Protein AF-A0A0L8VW21-F1 (afdb_monomer)

Radius of gyration: 14.68 Å; Cα contacts (8 Å, |Δi|>4): 205; chains: 1; bounding box: 31×37×37 Å

Secondary structure (DSSP, 8-state):
----EEEE--STT-HHHHHHHHHHSTTTEEEEEEE-TTTHHHHHTT-SS-EEE-SS--HHHHHHHHHHHTT-TT--EEE-S---STHHHHHHHHHHTT-EEE---TTBGGGT-SSB-HHHHHHHHHH--

Foldseek 3Di:
DQQADEDEDDDPPCPVVLQVVLVVPVAHYDYEDCDDPVCPVVVVVRHVEEYEAAAEDPLVVLLVVLVVCVPPPPHAYEYEHAYQALCVQVSSCVSNVNRYHYDHDCNEVVNVHDRYHPVSVVVVVVVVD

Mean predicted aligned error: 8.07 Å

pLDDT: mean 78.51, std 12.98, range [32.31, 94.31]

Structure (mmCIF, N/CA/C/O backbone):
data_AF-A0A0L8VW21-F1
#
_entry.id   AF-A0A0L8VW21-F1
#
loop_
_atom_site.group_PDB
_atom_site.id
_atom_site.type_symbol
_atom_site.label_atom_id
_atom_site.label_alt_id
_atom_site.label_comp_id
_atom_site.label_asym_id
_atom_site.label_entity_id
_atom_site.label_seq_id
_atom_site.pdbx_PDB_ins_code
_atom_site.Cartn_x
_atom_site.Cartn_y
_atom_site.Cartn_z
_atom_site.occupancy
_atom_site.B_iso_or_equiv
_atom_site.auth_seq_id
_atom_site.auth_comp_id
_atom_site.auth_asym_id
_atom_site.auth_atom_id
_atom_site.pdbx_PDB_model_num
ATOM 1 N N . MET A 1 1 ? -19.179 4.418 0.160 1.00 32.31 1 MET A N 1
ATOM 2 C CA . MET A 1 1 ? -18.421 5.392 -0.663 1.00 32.31 1 MET A CA 1
ATOM 3 C C . MET A 1 1 ? -17.367 6.052 0.216 1.00 32.31 1 MET A C 1
ATOM 5 O O . MET A 1 1 ? -17.716 6.926 1.001 1.00 32.31 1 MET A O 1
ATOM 9 N N . SER A 1 2 ? -16.103 5.631 0.149 1.00 41.41 2 SER A N 1
ATOM 10 C CA . SER A 1 2 ? -15.017 6.305 0.870 1.00 41.41 2 SER A CA 1
ATOM 11 C C . SER A 1 2 ? -14.619 7.575 0.111 1.00 41.41 2 SER A C 1
ATOM 13 O O . SER A 1 2 ? -13.866 7.519 -0.857 1.00 41.41 2 SER A O 1
ATOM 15 N N . LYS A 1 3 ? -15.164 8.728 0.508 1.00 47.28 3 LYS A N 1
ATOM 16 C CA . LYS A 1 3 ? -14.695 10.026 0.007 1.00 47.28 3 LYS A CA 1
ATOM 17 C C . LYS A 1 3 ? -13.340 10.321 0.663 1.00 47.28 3 LYS A C 1
ATO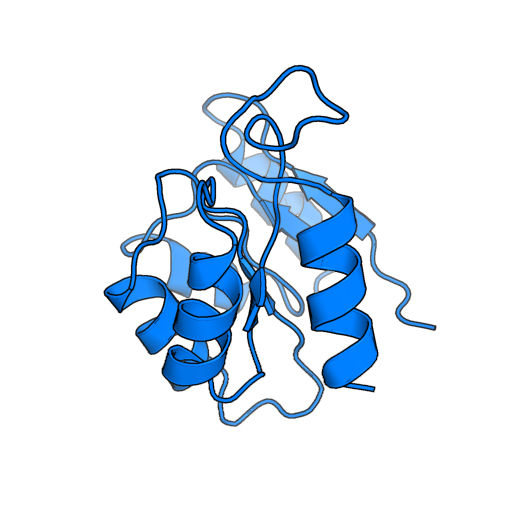M 19 O O . LYS A 1 3 ? -13.286 10.480 1.878 1.00 47.28 3 LYS A O 1
ATOM 24 N N . GLY A 1 4 ? -12.268 10.349 -0.123 1.00 59.53 4 GLY A N 1
ATOM 25 C CA . GLY A 1 4 ? -10.920 10.723 0.310 1.00 59.53 4 GLY A CA 1
ATOM 26 C C . GLY A 1 4 ? -10.118 11.259 -0.877 1.00 59.53 4 GLY A C 1
ATOM 27 O O . GLY A 1 4 ? -10.287 10.778 -1.995 1.00 59.53 4 GLY A O 1
ATOM 28 N N . CYS A 1 5 ? -9.301 12.284 -0.651 1.00 58.44 5 CYS A N 1
ATOM 29 C CA . CYS A 1 5 ? -8.399 12.872 -1.641 1.00 58.44 5 CYS A CA 1
ATOM 30 C C . CYS A 1 5 ? -6.962 12.416 -1.338 1.00 58.44 5 CYS A C 1
ATOM 32 O O . CYS A 1 5 ? -6.600 12.209 -0.181 1.00 58.44 5 CYS A O 1
ATOM 34 N N . HIS A 1 6 ? -6.140 12.208 -2.367 1.00 64.44 6 HIS A N 1
ATOM 35 C CA . HIS A 1 6 ? -4.784 11.677 -2.213 1.00 64.44 6 HIS A CA 1
ATOM 36 C C . HIS A 1 6 ? -3.762 12.770 -2.533 1.00 64.44 6 HIS A C 1
ATOM 38 O O . HIS A 1 6 ? -3.747 13.292 -3.645 1.00 64.44 6 HIS A O 1
ATOM 44 N N . VAL A 1 7 ? -2.872 13.063 -1.587 1.00 68.50 7 VAL A N 1
ATOM 45 C CA . VAL A 1 7 ? -1.725 13.960 -1.760 1.00 68.50 7 VAL A CA 1
ATOM 46 C C . VAL A 1 7 ? -0.469 13.107 -1.871 1.00 68.50 7 VAL A C 1
ATOM 48 O O . VAL A 1 7 ? -0.122 12.346 -0.968 1.00 68.50 7 VAL A O 1
ATOM 51 N N . ILE A 1 8 ? 0.218 13.194 -3.006 1.00 69.31 8 ILE A N 1
ATOM 52 C CA . ILE A 1 8 ? 1.456 12.449 -3.247 1.00 69.31 8 ILE A CA 1
ATOM 53 C C . ILE A 1 8 ? 2.602 13.449 -3.349 1.00 69.31 8 ILE A C 1
ATOM 55 O O . ILE A 1 8 ? 2.613 14.300 -4.234 1.00 69.31 8 ILE A O 1
ATOM 59 N N . LYS A 1 9 ? 3.584 13.313 -2.457 1.00 74.88 9 LYS A N 1
ATOM 60 C CA . LYS A 1 9 ? 4.855 14.030 -2.504 1.00 74.88 9 LYS A CA 1
ATOM 61 C C . LYS A 1 9 ? 5.675 13.514 -3.686 1.00 74.88 9 LYS A C 1
ATOM 63 O O . LYS A 1 9 ? 6.193 12.397 -3.648 1.00 74.88 9 LYS A O 1
ATOM 68 N N . LEU A 1 10 ? 5.782 14.323 -4.737 1.00 70.94 10 LEU A N 1
ATOM 69 C CA . LEU A 1 10 ? 6.606 14.033 -5.911 1.00 70.94 10 LEU A CA 1
ATOM 70 C C . LEU A 1 10 ? 7.906 14.843 -5.830 1.00 70.94 10 LEU A C 1
ATOM 72 O O . LEU A 1 10 ? 7.912 16.047 -6.067 1.00 70.94 10 LEU A O 1
ATOM 76 N N . GLY A 1 11 ? 9.009 14.176 -5.482 1.00 67.88 11 GLY A N 1
ATOM 77 C CA . GLY A 1 11 ? 10.331 14.800 -5.330 1.00 67.88 11 GLY A CA 1
ATOM 78 C C . GLY A 1 11 ? 10.674 15.230 -3.891 1.00 67.88 11 GLY A C 1
ATOM 79 O O . GLY A 1 11 ? 9.846 15.082 -2.985 1.00 67.88 11 GLY A O 1
ATOM 80 N N . PRO A 1 12 ? 11.912 15.709 -3.658 1.00 73.12 12 PRO A N 1
ATOM 81 C CA . PRO A 1 12 ? 12.377 16.141 -2.338 1.00 73.12 12 PRO A CA 1
ATOM 82 C C . PRO A 1 12 ? 11.689 17.437 -1.870 1.00 73.12 12 PRO A C 1
ATOM 84 O O . PRO A 1 12 ? 11.161 18.189 -2.683 1.00 73.12 12 PRO A O 1
ATOM 87 N N . ASN A 1 13 ? 11.750 17.716 -0.562 1.00 77.88 13 ASN A N 1
ATOM 88 C CA . ASN A 1 13 ? 11.280 18.957 0.088 1.00 77.88 13 ASN A CA 1
ATOM 89 C C . ASN A 1 13 ? 9.760 19.211 0.080 1.00 77.88 13 ASN A C 1
ATOM 91 O O . ASN A 1 13 ? 9.323 20.347 0.225 1.00 77.88 13 ASN A O 1
ATOM 95 N N . ASN A 1 14 ? 8.942 18.164 -0.038 1.00 82.31 14 ASN A N 1
ATOM 96 C CA . ASN A 1 14 ? 7.478 18.289 -0.021 1.00 82.31 14 ASN A CA 1
ATOM 97 C C . ASN A 1 14 ? 6.841 18.024 1.358 1.00 82.31 14 ASN A C 1
ATOM 99 O O . ASN A 1 14 ? 5.617 17.984 1.465 1.00 82.31 14 ASN A O 1
ATOM 103 N N . ASP A 1 15 ? 7.637 17.795 2.406 1.00 81.56 15 ASP A N 1
ATOM 104 C CA . ASP A 1 15 ? 7.126 17.408 3.728 1.00 81.56 15 ASP A CA 1
ATOM 105 C C . ASP A 1 15 ? 6.322 18.531 4.394 1.00 81.56 15 ASP A C 1
ATOM 107 O O . ASP A 1 15 ? 5.282 18.264 4.990 1.00 81.56 15 ASP A O 1
ATOM 111 N N . ASP A 1 16 ? 6.749 19.785 4.256 1.00 83.50 16 ASP A N 1
ATOM 112 C CA . ASP A 1 16 ? 6.031 20.939 4.815 1.00 83.50 16 ASP A CA 1
ATOM 113 C C . ASP A 1 16 ? 4.692 21.143 4.103 1.00 83.50 16 ASP A C 1
ATOM 115 O O . ASP A 1 16 ? 3.647 21.152 4.748 1.00 83.50 16 ASP A O 1
ATOM 119 N N . ALA A 1 17 ? 4.710 21.158 2.767 1.00 83.25 17 ALA A N 1
ATOM 120 C CA . ALA A 1 17 ? 3.507 21.280 1.946 1.00 83.25 17 ALA A CA 1
ATOM 121 C C . ALA A 1 17 ? 2.506 20.138 2.196 1.00 83.25 17 ALA A C 1
ATOM 123 O O . ALA A 1 17 ? 1.297 20.355 2.254 1.00 83.25 17 ALA A O 1
ATOM 124 N N . ALA A 1 18 ? 2.995 18.907 2.376 1.00 78.69 18 ALA A N 1
ATOM 125 C CA . ALA A 1 18 ? 2.133 17.780 2.709 1.00 78.69 18 ALA A CA 1
ATOM 126 C C . ALA A 1 18 ? 1.542 17.903 4.120 1.00 78.69 18 ALA A C 1
ATOM 128 O O . ALA A 1 18 ? 0.380 17.556 4.311 1.00 78.69 18 ALA A O 1
ATOM 129 N N . ARG A 1 19 ? 2.297 18.414 5.103 1.00 79.31 1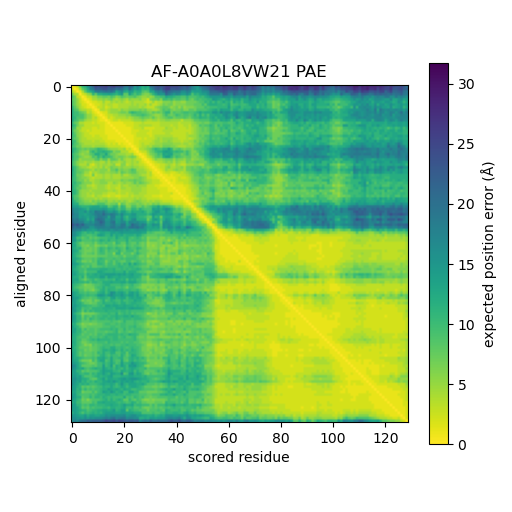9 ARG A N 1
ATOM 130 C CA . ARG A 1 19 ? 1.769 18.677 6.450 1.00 79.31 19 ARG A CA 1
ATOM 131 C C . ARG A 1 19 ? 0.705 19.769 6.441 1.00 79.31 19 ARG A C 1
ATOM 133 O O . ARG A 1 19 ? -0.341 19.565 7.046 1.00 79.31 19 ARG A O 1
ATOM 140 N N . GLU A 1 20 ? 0.940 20.873 5.738 1.00 81.69 20 GLU A N 1
ATOM 141 C CA . GLU A 1 20 ? -0.039 21.957 5.583 1.00 81.69 20 GLU A CA 1
ATOM 142 C C . GLU A 1 20 ? -1.333 21.446 4.940 1.00 81.69 20 GLU A C 1
ATOM 144 O O . GLU A 1 20 ? -2.415 21.644 5.489 1.00 81.69 20 GLU A O 1
ATOM 149 N N . ALA A 1 21 ? -1.226 20.676 3.851 1.00 76.69 21 ALA A N 1
ATOM 150 C CA . ALA A 1 21 ? -2.388 20.066 3.214 1.00 76.69 21 ALA A CA 1
ATOM 151 C C . ALA A 1 21 ? -3.163 19.162 4.191 1.00 76.69 21 ALA A C 1
ATOM 153 O O . ALA A 1 21 ? -4.381 19.279 4.313 1.00 76.69 21 ALA A O 1
ATOM 154 N N . LEU A 1 22 ? -2.471 18.286 4.932 1.00 73.81 22 LEU A N 1
ATOM 155 C CA . LEU A 1 22 ? -3.106 17.420 5.933 1.00 73.81 22 LEU A CA 1
ATOM 156 C C . LEU A 1 22 ? -3.770 18.219 7.066 1.00 73.81 22 LEU A C 1
ATOM 158 O O . LEU A 1 22 ? -4.800 17.786 7.570 1.00 73.81 22 LEU A O 1
ATOM 162 N N . GLN A 1 23 ? -3.235 19.378 7.457 1.00 73.88 23 GLN A N 1
ATOM 163 C CA . GLN A 1 23 ? -3.860 20.244 8.464 1.00 73.88 23 GLN A CA 1
ATOM 164 C C . GLN A 1 23 ? -5.147 20.906 7.963 1.00 73.88 23 GLN A C 1
ATOM 166 O O . GLN A 1 23 ? -6.081 21.074 8.747 1.00 73.88 23 GLN A O 1
ATOM 171 N N . GLU A 1 24 ? -5.233 21.242 6.675 1.00 76.88 24 GLU A N 1
ATOM 172 C CA . GLU A 1 24 ? -6.453 21.810 6.089 1.00 76.88 24 GLU A CA 1
ATOM 173 C C . GLU A 1 24 ? -7.590 20.785 5.970 1.00 76.88 24 GLU A C 1
ATOM 175 O O . GLU A 1 24 ? -8.767 21.145 6.054 1.00 76.88 24 GLU A O 1
ATOM 180 N N . SER A 1 25 ? -7.274 19.495 5.790 1.00 66.75 25 SER A N 1
ATOM 181 C CA . SER A 1 25 ? -8.296 18.444 5.694 1.00 66.75 25 SER A CA 1
ATOM 182 C C . SER A 1 25 ? -7.864 17.101 6.312 1.00 66.75 25 SER A C 1
ATOM 184 O O . SER A 1 25 ? -7.729 16.090 5.609 1.00 66.75 25 SER A O 1
ATOM 186 N N . PRO A 1 26 ? -7.705 17.045 7.650 1.00 62.38 26 PRO A N 1
ATOM 187 C CA . PRO A 1 26 ? -7.065 15.923 8.347 1.00 62.38 26 PRO A CA 1
ATOM 188 C C . PRO A 1 26 ? -7.823 14.602 8.221 1.00 62.38 26 PRO A C 1
ATOM 190 O O . PRO A 1 26 ? -7.220 13.536 8.263 1.00 62.38 26 PRO A O 1
ATOM 193 N N . GLN A 1 27 ? -9.140 14.655 8.011 1.00 60.12 27 GLN A N 1
ATOM 194 C CA . GLN A 1 27 ? -10.002 13.468 7.922 1.00 60.12 27 GLN A CA 1
ATOM 195 C C . GLN A 1 27 ? -10.187 12.932 6.493 1.00 60.12 27 GLN A C 1
ATOM 197 O O . GLN A 1 27 ? -10.820 11.890 6.295 1.00 60.12 27 GLN A O 1
ATOM 202 N N . PHE A 1 28 ? -9.678 13.650 5.487 1.00 62.75 28 PHE A N 1
ATOM 203 C CA . PHE A 1 28 ? -9.963 13.361 4.079 1.00 62.75 28 PHE A CA 1
ATOM 204 C C . PHE A 1 28 ? -8.720 13.134 3.230 1.00 62.75 28 PHE A C 1
ATOM 206 O O . PHE A 1 28 ? -8.839 12.513 2.171 1.00 62.75 28 PHE A O 1
ATOM 213 N N . LEU A 1 29 ? -7.558 13.623 3.661 1.00 61.91 29 LEU A N 1
ATOM 214 C CA . LEU A 1 29 ? -6.338 13.562 2.870 1.00 61.91 29 LEU A CA 1
ATOM 215 C C . LEU A 1 29 ? -5.463 12.370 3.262 1.00 61.91 29 LEU A C 1
ATOM 217 O O . LEU A 1 29 ? -5.193 12.107 4.432 1.00 61.91 29 LEU A O 1
ATOM 221 N N . GLN A 1 30 ? -5.017 11.643 2.243 1.00 68.88 30 GLN A N 1
ATOM 222 C CA . GLN A 1 30 ? -4.007 10.593 2.350 1.00 68.88 30 GLN A CA 1
ATOM 223 C C . GLN A 1 30 ? -2.658 11.150 1.902 1.00 68.88 30 GLN A C 1
ATOM 225 O O . GLN A 1 30 ? -2.623 11.938 0.958 1.00 68.88 30 GLN A O 1
ATOM 230 N N . VAL A 1 31 ? -1.556 10.705 2.512 1.00 70.81 31 VAL A N 1
ATOM 231 C CA . VAL A 1 31 ? -0.205 11.149 2.141 1.00 70.81 31 VAL A CA 1
ATOM 232 C C . VAL A 1 31 ? 0.646 9.992 1.628 1.00 70.81 31 VAL A C 1
ATOM 234 O O . VAL A 1 31 ? 0.624 8.876 2.150 1.00 70.81 31 VAL A O 1
ATOM 237 N N . GLY A 1 32 ? 1.419 10.254 0.580 1.00 69.56 32 GLY A N 1
ATOM 238 C CA . GLY A 1 32 ? 2.371 9.294 0.039 1.00 69.56 32 GLY A CA 1
ATOM 239 C C . GLY A 1 32 ? 3.647 9.925 -0.493 1.00 69.56 32 GLY A C 1
ATOM 240 O O . GLY A 1 32 ? 3.671 11.122 -0.753 1.00 69.56 32 GLY A O 1
ATOM 241 N N . GLY A 1 33 ? 4.688 9.111 -0.688 1.00 67.31 33 GLY A N 1
ATOM 242 C CA . GLY A 1 33 ? 5.971 9.530 -1.266 1.00 67.31 33 GLY A CA 1
ATOM 243 C C . GLY A 1 33 ? 7.048 9.757 -0.204 1.00 67.31 33 GLY A C 1
ATOM 244 O O . GLY A 1 33 ? 6.950 10.678 0.601 1.00 67.31 33 GLY A O 1
ATOM 245 N N . GLY A 1 34 ? 8.090 8.921 -0.192 1.00 68.94 34 GLY A N 1
ATOM 246 C CA . GLY A 1 34 ? 9.209 9.047 0.755 1.00 68.94 34 GLY A CA 1
ATOM 247 C C . GLY A 1 34 ? 8.860 8.723 2.216 1.00 68.94 34 GLY A C 1
ATOM 248 O O . GLY A 1 34 ? 9.498 9.251 3.125 1.00 68.94 34 GLY A O 1
ATOM 249 N N . ILE A 1 35 ? 7.834 7.900 2.456 1.00 74.44 35 ILE A N 1
ATOM 250 C CA . ILE A 1 35 ? 7.511 7.380 3.794 1.00 74.44 35 ILE A CA 1
ATOM 251 C C . ILE A 1 35 ? 8.325 6.103 4.034 1.00 74.44 35 ILE A C 1
ATOM 253 O O . ILE A 1 35 ? 8.492 5.304 3.115 1.00 74.44 35 ILE A O 1
ATOM 257 N N . ASN A 1 36 ? 8.843 5.928 5.244 1.00 71.25 36 ASN A N 1
ATOM 258 C CA . ASN A 1 36 ? 9.626 4.777 5.691 1.00 71.25 36 ASN A CA 1
ATOM 259 C C . ASN A 1 36 ? 9.363 4.500 7.181 1.00 71.25 36 ASN A C 1
ATOM 261 O O . ASN A 1 36 ? 8.646 5.247 7.845 1.00 71.25 36 ASN A O 1
ATOM 265 N N . ASP A 1 37 ? 9.959 3.444 7.722 1.00 67.81 37 ASP A N 1
ATOM 266 C CA . ASP A 1 37 ? 9.787 3.003 9.108 1.00 67.81 37 ASP A CA 1
ATOM 267 C C . ASP A 1 37 ? 10.148 4.060 10.168 1.00 67.81 37 ASP A C 1
ATOM 269 O O . ASP A 1 37 ? 9.582 4.041 11.263 1.00 67.81 37 ASP A O 1
ATOM 273 N N . THR A 1 38 ? 11.030 5.008 9.841 1.00 77.06 38 THR A N 1
ATOM 274 C CA . THR A 1 38 ? 11.459 6.075 10.758 1.00 77.06 38 THR A CA 1
ATOM 275 C C . THR A 1 38 ? 10.513 7.277 10.806 1.00 77.06 38 THR A C 1
ATOM 277 O O . THR A 1 38 ? 10.418 7.927 11.845 1.00 77.06 38 THR A O 1
ATOM 280 N N . ASN A 1 39 ? 9.797 7.584 9.716 1.00 75.38 39 ASN A N 1
ATOM 281 C CA . ASN A 1 39 ? 8.928 8.769 9.630 1.00 75.38 39 ASN A CA 1
ATOM 282 C C . ASN A 1 39 ? 7.428 8.432 9.567 1.00 75.38 39 ASN A C 1
ATOM 284 O O . ASN A 1 39 ? 6.585 9.312 9.739 1.00 75.38 39 ASN A O 1
ATOM 288 N N . CYS A 1 40 ? 7.084 7.162 9.354 1.00 73.94 40 CYS A N 1
ATOM 289 C CA . CYS A 1 40 ? 5.719 6.681 9.187 1.00 73.94 40 CYS A CA 1
ATOM 290 C C . CYS A 1 40 ? 4.812 7.028 10.374 1.00 73.94 40 CYS A C 1
ATOM 292 O O . CYS A 1 40 ? 3.692 7.500 10.181 1.00 73.94 40 CYS A O 1
ATOM 294 N N . LEU A 1 41 ? 5.306 6.835 11.599 1.00 75.06 41 LEU A N 1
ATOM 295 C CA . LEU A 1 41 ? 4.530 7.098 12.809 1.00 75.06 41 LEU A CA 1
ATOM 296 C C . LEU A 1 41 ? 4.186 8.585 12.968 1.00 75.06 41 LEU A C 1
ATOM 298 O O . LEU A 1 41 ? 3.100 8.918 13.431 1.00 75.06 41 LEU A O 1
ATOM 302 N N . GLU A 1 42 ? 5.077 9.487 12.553 1.00 77.06 42 GLU A N 1
ATOM 303 C CA . GLU A 1 42 ? 4.779 10.920 12.554 1.00 77.06 42 GLU A CA 1
ATOM 304 C C . GLU A 1 42 ? 3.679 11.250 11.544 1.00 77.06 42 GLU A C 1
ATOM 306 O O . GLU A 1 42 ? 2.753 11.983 11.879 1.00 77.06 42 GLU A O 1
ATOM 311 N N . TRP A 1 43 ? 3.709 10.658 10.346 1.00 75.31 43 TRP A N 1
ATOM 312 C CA . TRP A 1 43 ? 2.659 10.856 9.342 1.00 75.31 43 TRP A CA 1
A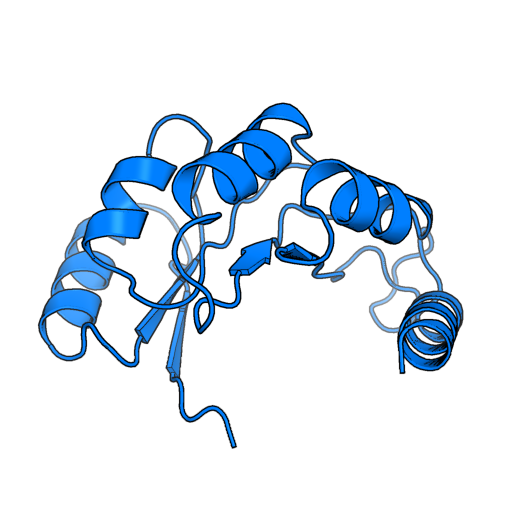TOM 313 C C . TRP A 1 43 ? 1.298 10.289 9.766 1.00 75.31 43 TRP A C 1
ATOM 315 O O . TRP A 1 43 ? 0.283 10.898 9.430 1.00 75.31 43 TRP A O 1
ATOM 325 N N . LEU A 1 44 ? 1.252 9.206 10.556 1.00 71.50 44 LEU A N 1
ATOM 326 C CA . LEU A 1 44 ? 0.001 8.683 11.138 1.00 71.50 44 LEU A CA 1
ATOM 327 C C . LEU A 1 44 ? -0.709 9.683 12.049 1.00 71.50 44 LEU A C 1
ATOM 329 O O . LEU A 1 44 ? -1.932 9.651 12.146 1.00 71.50 44 LEU A O 1
ATOM 333 N N . LYS A 1 45 ? 0.029 10.589 12.699 1.00 72.25 45 LYS A N 1
ATOM 334 C CA . LYS A 1 45 ? -0.585 11.625 13.543 1.00 72.25 45 LYS A CA 1
ATOM 335 C C . LYS A 1 45 ? -1.394 12.636 12.727 1.00 72.25 45 LYS A C 1
ATOM 337 O O . LYS A 1 45 ? -2.304 13.254 13.270 1.00 72.25 45 LYS A O 1
ATOM 342 N N . TRP A 1 46 ? -1.050 12.820 11.450 1.00 68.31 46 TRP A N 1
ATOM 343 C CA . TRP A 1 46 ? -1.624 13.851 10.580 1.00 68.31 46 TRP A CA 1
ATOM 344 C C . TRP A 1 46 ? -2.582 13.284 9.529 1.00 68.31 46 TRP A C 1
ATOM 346 O O . TRP A 1 46 ? -3.595 13.907 9.227 1.00 68.31 46 TRP A O 1
ATOM 356 N N . ALA A 1 47 ? -2.267 12.123 8.954 1.00 62.47 47 ALA A N 1
ATOM 357 C CA . ALA A 1 47 ? -3.058 11.502 7.901 1.00 62.47 47 ALA A CA 1
ATOM 358 C C . ALA A 1 47 ? -4.025 10.488 8.508 1.00 62.47 47 ALA A C 1
ATOM 360 O O . ALA A 1 47 ? -3.614 9.404 8.917 1.00 62.47 47 ALA A O 1
ATOM 361 N N . SER A 1 48 ? -5.326 10.796 8.518 1.00 58.38 48 SER A N 1
ATOM 362 C CA . SER A 1 48 ? -6.286 9.888 9.148 1.00 58.38 48 SER A CA 1
ATOM 363 C C . SER A 1 48 ? -6.538 8.603 8.361 1.00 58.38 48 SER A C 1
ATOM 365 O O . SER A 1 48 ? -7.332 7.813 8.857 1.00 58.38 48 SER A O 1
ATOM 367 N N . LYS A 1 49 ? -6.002 8.412 7.137 1.00 56.81 49 LYS A N 1
ATOM 368 C CA . LYS A 1 49 ? -6.541 7.379 6.230 1.00 56.81 49 LYS A CA 1
ATOM 369 C C . LYS A 1 49 ? -5.626 6.628 5.258 1.00 56.81 49 LYS A C 1
ATOM 371 O O . LYS A 1 49 ? -6.206 5.856 4.514 1.00 56.81 49 LYS A O 1
ATOM 376 N N . THR A 1 50 ? -4.295 6.800 5.191 1.00 52.69 50 THR A N 1
ATOM 377 C CA . THR A 1 50 ? -3.363 5.909 4.423 1.00 52.69 50 THR A CA 1
ATOM 378 C C . THR A 1 50 ? -1.928 6.455 4.389 1.00 52.69 50 THR A C 1
ATOM 380 O O . THR A 1 50 ? -1.732 7.671 4.366 1.00 52.69 50 THR A O 1
ATOM 383 N N . LEU A 1 51 ? -0.939 5.554 4.294 1.00 55.75 51 LEU A N 1
ATOM 384 C CA . LEU A 1 51 ? 0.492 5.847 4.160 1.00 55.75 51 LEU A CA 1
ATOM 385 C C . LEU A 1 51 ? 1.124 5.114 2.966 1.00 55.75 51 LEU A C 1
ATOM 387 O O . LEU A 1 51 ? 1.122 3.888 2.932 1.00 55.75 51 LEU A O 1
ATOM 391 N N . LYS A 1 52 ? 1.764 5.837 2.035 1.00 54.44 52 LYS A N 1
ATOM 392 C CA . LYS A 1 52 ? 2.549 5.217 0.943 1.00 54.44 52 LYS A CA 1
ATOM 393 C C . LYS A 1 52 ? 4.057 5.238 1.200 1.00 54.44 52 LYS A C 1
ATOM 395 O O . LYS A 1 52 ? 4.695 6.286 1.076 1.00 54.44 52 LYS A O 1
ATOM 400 N N . VAL A 1 53 ? 4.614 4.064 1.466 1.00 53.66 53 VAL A N 1
ATOM 401 C CA . VAL A 1 53 ? 6.058 3.783 1.577 1.00 53.66 53 VAL A CA 1
ATOM 402 C C . VAL A 1 53 ? 6.621 3.446 0.199 1.00 53.66 53 VAL A C 1
ATOM 404 O O . VAL A 1 53 ? 5.898 2.840 -0.570 1.00 53.66 53 VAL A O 1
ATOM 407 N N . LEU A 1 54 ? 7.868 3.799 -0.132 1.00 49.34 54 LEU A N 1
ATOM 408 C CA . LEU A 1 54 ? 8.557 3.300 -1.338 1.00 49.34 54 LEU A CA 1
ATOM 409 C C . LEU A 1 54 ? 9.852 2.582 -0.934 1.00 49.34 54 LEU A C 1
ATOM 411 O O . LEU A 1 54 ? 10.757 3.285 -0.494 1.00 49.34 54 LEU A O 1
ATOM 415 N N . CYS A 1 55 ? 9.925 1.248 -1.107 1.00 51.06 55 CYS A N 1
ATOM 4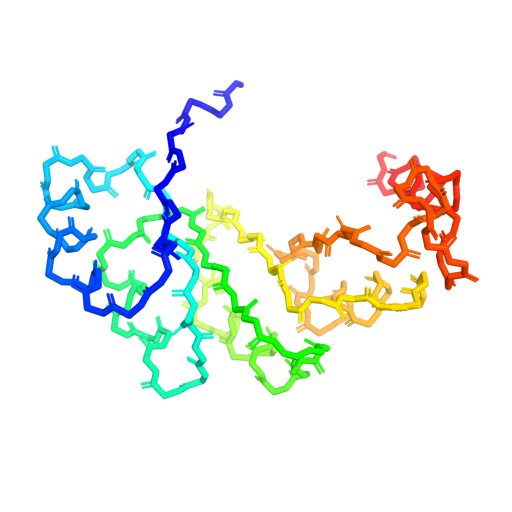16 C CA . CYS A 1 55 ? 11.105 0.422 -1.457 1.00 51.06 55 CYS A CA 1
ATOM 417 C C . CYS A 1 55 ? 10.860 -1.077 -1.122 1.00 51.06 55 CYS A C 1
ATOM 419 O O . CYS A 1 55 ? 11.091 -1.496 0.006 1.00 51.06 55 CYS A O 1
ATOM 421 N N . GLY A 1 56 ? 10.417 -1.897 -2.086 1.00 63.47 56 GLY A N 1
ATOM 422 C CA . GLY A 1 56 ? 10.075 -3.313 -1.852 1.00 63.47 56 GLY A CA 1
ATOM 423 C C . GLY A 1 56 ? 8.947 -3.520 -0.830 1.00 63.47 56 GLY A C 1
ATOM 424 O O . GLY A 1 56 ? 8.339 -2.557 -0.371 1.00 63.47 56 GLY A O 1
ATOM 425 N N . ILE A 1 57 ? 8.637 -4.776 -0.492 1.00 78.75 57 ILE A N 1
ATOM 426 C CA . ILE A 1 57 ? 7.832 -5.064 0.702 1.00 78.75 57 ILE A CA 1
ATOM 427 C C . ILE A 1 57 ? 8.763 -5.018 1.911 1.00 78.75 57 ILE A C 1
ATOM 429 O O . ILE A 1 57 ? 9.679 -5.827 2.029 1.00 78.75 57 ILE A O 1
ATOM 433 N N . ASP A 1 58 ? 8.525 -4.063 2.800 1.00 84.94 58 ASP A N 1
ATOM 434 C CA . ASP A 1 58 ? 9.124 -4.025 4.131 1.00 84.94 58 ASP A CA 1
ATOM 435 C C . ASP A 1 58 ? 8.172 -4.725 5.110 1.00 84.94 58 ASP A C 1
ATOM 437 O O . ASP A 1 58 ? 7.195 -4.140 5.582 1.00 84.94 58 ASP A O 1
ATOM 441 N N . GLU A 1 59 ? 8.442 -6.004 5.377 1.00 87.38 59 GLU A N 1
ATOM 442 C CA . GLU A 1 59 ? 7.631 -6.860 6.253 1.00 87.38 59 GLU A CA 1
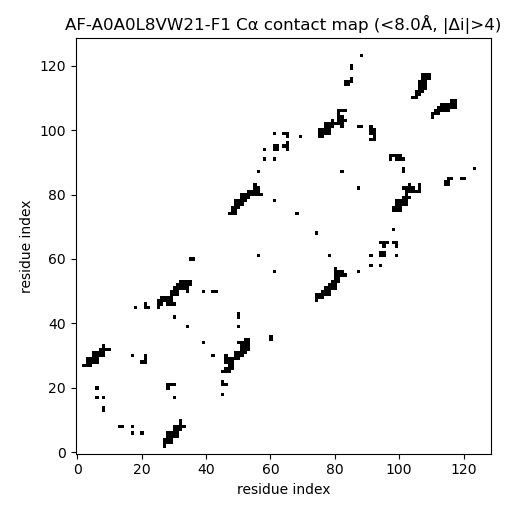ATOM 443 C C . GLU A 1 59 ? 7.507 -6.295 7.674 1.00 87.38 59 GLU A C 1
ATOM 445 O O . GLU A 1 59 ? 6.430 -6.331 8.282 1.00 87.38 59 GLU A O 1
ATOM 450 N N . LEU A 1 60 ? 8.599 -5.728 8.203 1.00 85.75 60 LEU A N 1
ATOM 451 C CA . LEU A 1 60 ? 8.614 -5.133 9.535 1.00 85.75 60 LEU A CA 1
ATOM 452 C C . LEU A 1 60 ? 7.700 -3.911 9.572 1.00 85.75 60 LEU A C 1
ATOM 454 O O . LEU A 1 60 ? 6.970 -3.711 10.545 1.00 85.75 60 LEU A O 1
ATOM 458 N N . LEU A 1 61 ? 7.724 -3.098 8.518 1.00 83.56 61 LEU A N 1
ATOM 459 C CA . LEU A 1 61 ? 6.854 -1.940 8.421 1.00 83.56 61 LEU A CA 1
ATOM 460 C C . LEU A 1 61 ? 5.388 -2.339 8.264 1.00 83.56 61 LEU A C 1
ATOM 462 O O . LEU A 1 61 ? 4.556 -1.766 8.955 1.00 83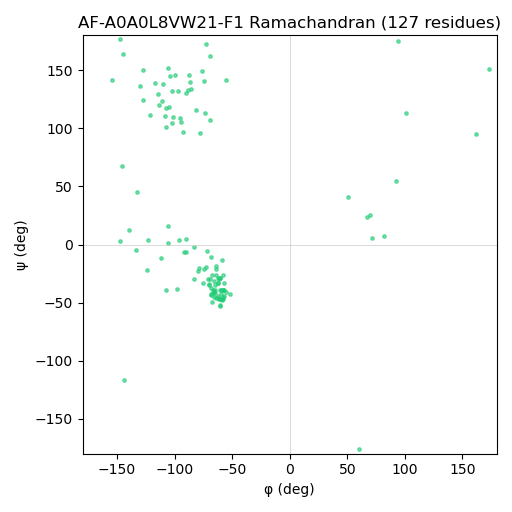.56 61 LEU A O 1
ATOM 466 N N . VAL A 1 62 ? 5.058 -3.334 7.437 1.00 86.75 62 VAL A N 1
ATOM 467 C CA . VAL A 1 62 ? 3.674 -3.831 7.306 1.00 86.75 62 VAL A CA 1
ATOM 468 C C . VAL A 1 62 ? 3.151 -4.357 8.646 1.00 86.75 62 VAL A C 1
ATOM 470 O O . VAL A 1 62 ? 2.045 -4.001 9.055 1.00 86.75 62 VAL A O 1
ATOM 473 N N . SER A 1 63 ? 3.975 -5.100 9.385 1.00 88.12 63 SER A N 1
ATOM 474 C CA . SER A 1 63 ? 3.633 -5.579 10.732 1.00 88.12 63 SER A CA 1
ATOM 475 C C . SER A 1 63 ? 3.413 -4.424 11.717 1.00 88.12 63 SER A C 1
ATOM 477 O O . SER A 1 63 ? 2.441 -4.405 12.470 1.00 88.12 63 SER A O 1
ATOM 479 N N . LYS A 1 64 ? 4.291 -3.410 11.695 1.00 86.50 64 LYS A N 1
ATOM 480 C CA . LYS A 1 64 ? 4.145 -2.204 12.528 1.00 86.50 64 LYS A CA 1
ATOM 481 C C . LYS A 1 64 ? 2.905 -1.394 12.162 1.00 86.50 64 LYS A C 1
ATOM 483 O O . LYS A 1 64 ? 2.244 -0.886 13.060 1.00 86.50 64 LYS A O 1
ATOM 488 N N . LEU A 1 65 ? 2.580 -1.276 10.873 1.00 84.75 65 LEU A N 1
ATOM 489 C CA . LEU A 1 65 ? 1.374 -0.594 10.404 1.00 84.75 65 LEU A CA 1
ATOM 490 C C . LEU A 1 65 ? 0.134 -1.241 11.003 1.00 84.75 65 LEU A C 1
ATOM 492 O O . LEU A 1 65 ? -0.720 -0.527 11.523 1.00 84.75 65 LEU A O 1
ATOM 496 N N . PHE A 1 66 ? 0.066 -2.571 10.993 1.00 88.50 66 PHE A N 1
ATOM 497 C CA . PHE A 1 66 ? -1.000 -3.294 11.668 1.00 88.50 66 PHE A CA 1
ATOM 498 C C . PHE A 1 66 ? -1.021 -3.012 13.173 1.00 88.50 66 PHE A C 1
ATOM 500 O O . PHE A 1 66 ? -2.043 -2.560 13.678 1.00 88.50 66 PHE A O 1
ATOM 507 N N . GLU A 1 67 ? 0.096 -3.173 13.887 1.00 88.31 67 GLU A N 1
ATOM 508 C CA . GLU A 1 67 ? 0.138 -2.929 15.338 1.00 88.31 67 GLU A CA 1
ATOM 509 C C . GLU A 1 67 ? -0.275 -1.505 15.728 1.00 88.31 67 GLU A C 1
ATOM 511 O O . GLU A 1 67 ? -0.987 -1.312 16.712 1.00 88.31 67 GLU A O 1
ATOM 516 N N . TRP A 1 68 ? 0.134 -0.498 14.954 1.00 84.44 68 TRP A N 1
ATOM 517 C CA . TRP A 1 68 ? -0.214 0.901 15.207 1.00 84.44 68 TRP A CA 1
ATOM 518 C C . TRP A 1 68 ? -1.669 1.234 14.899 1.00 84.44 68 TRP A C 1
ATOM 520 O O . TRP A 1 68 ? -2.167 2.254 15.370 1.00 84.44 68 TRP A O 1
ATOM 530 N N . THR A 1 69 ? -2.345 0.408 14.101 1.00 82.88 69 THR A N 1
ATOM 531 C CA . THR A 1 69 ? -3.692 0.707 13.601 1.00 82.88 69 THR A CA 1
ATOM 532 C C . THR A 1 69 ? -4.735 -0.354 13.938 1.00 82.88 69 THR A C 1
ATOM 534 O O . THR A 1 69 ? -5.905 -0.224 13.571 1.00 82.88 69 THR A O 1
ATOM 537 N N . LYS A 1 70 ? -4.350 -1.383 14.699 1.00 85.94 70 LYS A N 1
ATOM 538 C CA . LYS A 1 70 ? -5.230 -2.484 15.096 1.00 85.94 70 LYS A CA 1
ATOM 539 C C . LYS A 1 70 ? -6.473 -2.016 15.846 1.00 85.94 70 LYS A C 1
ATOM 541 O O . LYS A 1 70 ? -7.529 -2.586 15.610 1.00 85.94 70 LYS A O 1
ATOM 546 N N . ASP A 1 71 ? -6.372 -0.941 16.627 1.00 85.75 71 ASP A N 1
ATOM 547 C CA . ASP A 1 71 ? -7.481 -0.387 17.417 1.00 85.75 71 ASP A CA 1
ATOM 548 C C . ASP A 1 71 ? -8.406 0.543 16.604 1.00 85.75 71 ASP A C 1
ATOM 550 O O . ASP A 1 71 ? -9.395 1.055 17.125 1.00 85.75 71 ASP A O 1
ATOM 554 N N . TYR A 1 72 ? -8.097 0.786 15.325 1.00 80.62 72 TYR A N 1
ATOM 555 C CA . TYR A 1 72 ? -8.894 1.633 14.438 1.00 80.62 72 TYR A CA 1
ATOM 556 C C . TYR A 1 72 ? -9.641 0.769 13.419 1.00 80.62 72 TYR A C 1
ATOM 558 O O . TYR A 1 72 ? -9.055 0.308 12.439 1.00 80.62 72 TYR A O 1
ATOM 566 N N . ASP A 1 73 ? -10.932 0.534 13.641 1.00 76.56 73 ASP A N 1
ATOM 567 C CA . ASP A 1 73 ? -11.740 -0.367 12.801 1.00 76.56 73 ASP A CA 1
ATOM 568 C C . ASP A 1 73 ? -12.114 0.235 11.439 1.00 76.56 73 ASP A C 1
ATOM 570 O O . ASP A 1 73 ? -12.144 -0.468 10.434 1.00 76.56 73 ASP A O 1
ATOM 574 N N . ASP A 1 74 ? -12.310 1.554 11.376 1.00 76.62 74 ASP A N 1
ATOM 575 C CA . ASP A 1 74 ? -12.670 2.267 10.140 1.00 76.62 74 ASP A CA 1
ATOM 576 C C . ASP A 1 74 ? -11.449 2.761 9.337 1.00 76.62 74 ASP A C 1
ATOM 578 O O . ASP A 1 74 ? -11.584 3.491 8.342 1.00 76.62 74 ASP A O 1
ATOM 582 N N . LEU A 1 75 ? -10.238 2.411 9.782 1.00 71.31 75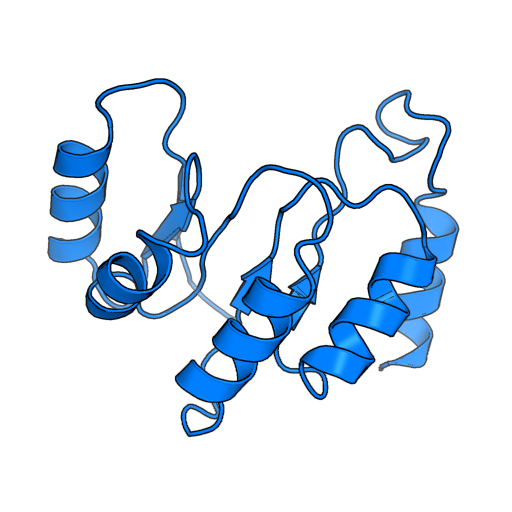 LEU A N 1
ATOM 583 C CA . LEU A 1 75 ? -8.990 2.857 9.176 1.00 71.31 75 LEU A CA 1
ATOM 584 C C . LEU A 1 75 ? -8.483 1.837 8.159 1.00 71.31 75 LEU A C 1
ATOM 586 O O . LEU A 1 75 ? -7.920 0.807 8.513 1.00 71.31 75 LEU A O 1
ATOM 590 N N . LYS A 1 76 ? -8.631 2.171 6.875 1.00 74.19 76 LYS A N 1
ATOM 591 C CA . LYS A 1 76 ? -8.021 1.415 5.779 1.00 74.19 76 LYS A CA 1
ATOM 592 C C . LYS A 1 76 ? -6.620 1.945 5.488 1.00 74.19 76 LYS A C 1
ATOM 594 O O . LYS A 1 76 ? -6.448 3.157 5.361 1.00 74.19 76 LYS A O 1
ATOM 599 N N . ILE A 1 77 ? -5.632 1.066 5.350 1.00 79.31 77 ILE A N 1
ATOM 600 C CA . ILE A 1 77 ? -4.253 1.452 5.019 1.00 79.31 77 ILE A CA 1
ATOM 601 C C . ILE A 1 77 ? -3.901 0.895 3.656 1.00 79.31 77 ILE A C 1
ATOM 603 O O . ILE A 1 77 ? -4.039 -0.298 3.438 1.00 79.31 77 ILE A O 1
ATOM 607 N N . VAL A 1 78 ? -3.386 1.735 2.762 1.00 82.12 78 VAL A N 1
ATOM 608 C CA . VAL A 1 78 ? -2.855 1.282 1.472 1.00 82.12 78 VAL A CA 1
ATOM 609 C C . VAL A 1 78 ? -1.334 1.389 1.456 1.00 82.12 78 VAL A C 1
ATOM 611 O O . VAL A 1 78 ? -0.787 2.488 1.389 1.00 82.12 78 VAL A O 1
ATOM 614 N N . TYR A 1 79 ? -0.647 0.251 1.458 1.00 83.56 79 TYR A N 1
ATOM 615 C CA . TYR A 1 79 ? 0.802 0.151 1.324 1.00 83.56 79 TYR A CA 1
ATOM 616 C C . TYR A 1 79 ? 1.221 0.136 -0.152 1.00 83.56 79 TYR A C 1
ATOM 618 O O . TYR A 1 79 ? 0.653 -0.584 -0.973 1.00 83.56 79 TYR A O 1
ATOM 626 N N . ALA A 1 80 ? 2.239 0.922 -0.510 1.00 81.81 80 ALA A N 1
ATOM 627 C CA . ALA A 1 80 ? 2.690 1.076 -1.897 1.00 81.81 80 ALA A CA 1
ATOM 628 C C . ALA A 1 80 ? 4.211 0.961 -2.064 1.00 81.81 80 ALA A C 1
ATOM 630 O O . ALA A 1 80 ? 4.818 1.745 -2.787 1.00 81.81 80 ALA A O 1
ATOM 631 N N . GLY A 1 81 ? 4.815 -0.042 -1.421 1.00 79.25 81 GLY A N 1
ATOM 632 C CA . GLY A 1 81 ? 6.268 -0.239 -1.366 1.00 79.25 81 GLY A CA 1
ATOM 633 C C . GLY A 1 81 ? 6.953 -0.636 -2.674 1.00 79.25 81 GLY A C 1
ATOM 634 O O . GLY A 1 81 ? 8.171 -0.568 -2.757 1.00 79.25 81 GLY A O 1
ATOM 635 N N . GLY A 1 82 ? 6.218 -0.989 -3.729 1.00 82.50 82 GLY A N 1
ATOM 636 C CA . GLY A 1 82 ? 6.805 -1.552 -4.949 1.00 82.50 82 GLY A CA 1
ATOM 637 C C . GLY A 1 82 ? 6.846 -3.075 -4.900 1.00 82.50 82 GLY A C 1
ATOM 638 O O . GLY A 1 82 ? 7.907 -3.672 -5.081 1.00 82.50 82 GLY A O 1
ATOM 639 N N . ALA A 1 83 ? 5.677 -3.669 -4.652 1.00 87.69 83 ALA A N 1
ATOM 640 C CA . ALA A 1 83 ? 5.432 -5.100 -4.751 1.00 87.69 83 ALA A CA 1
ATOM 641 C C . ALA A 1 83 ? 5.796 -5.636 -6.138 1.00 87.69 83 ALA A C 1
ATOM 643 O O . ALA A 1 83 ? 5.573 -4.974 -7.161 1.00 87.69 83 ALA A O 1
ATOM 644 N N . LYS A 1 84 ? 6.374 -6.833 -6.170 1.00 89.88 84 LYS A N 1
ATOM 645 C CA . LYS A 1 84 ? 6.937 -7.461 -7.374 1.00 89.88 84 LYS A CA 1
ATOM 646 C C . LYS A 1 84 ? 6.516 -8.916 -7.541 1.00 89.88 84 LYS A C 1
ATOM 648 O O . LYS A 1 84 ? 6.838 -9.487 -8.575 1.00 89.88 84 LYS A O 1
ATOM 653 N N . SER A 1 85 ? 5.802 -9.498 -6.583 1.00 91.50 85 SER A N 1
ATOM 654 C CA . SER A 1 85 ? 5.202 -10.824 -6.701 1.00 91.50 85 SER A CA 1
ATOM 655 C C . SER A 1 85 ? 3.720 -10.768 -6.355 1.00 91.50 85 SER A C 1
ATOM 657 O O . SER A 1 85 ? 3.304 -9.980 -5.512 1.00 91.50 85 SER A O 1
ATOM 659 N N . VAL A 1 86 ? 2.916 -11.642 -6.962 1.00 90.00 86 VAL A N 1
ATOM 660 C CA . VAL A 1 86 ? 1.535 -11.865 -6.504 1.00 90.00 86 VAL A CA 1
ATOM 661 C C . VAL A 1 86 ? 1.509 -12.399 -5.067 1.00 90.00 86 VAL A C 1
ATOM 663 O O . VAL A 1 86 ? 0.591 -12.083 -4.317 1.00 90.00 86 VAL A O 1
ATOM 666 N N . ASP A 1 87 ? 2.545 -13.132 -4.650 1.00 91.81 87 ASP A N 1
ATOM 667 C CA . ASP A 1 87 ? 2.668 -13.662 -3.288 1.00 91.81 87 ASP A CA 1
ATOM 668 C C . ASP A 1 87 ? 2.790 -12.550 -2.236 1.00 91.81 87 ASP A C 1
ATOM 670 O O . ASP A 1 87 ? 2.433 -12.765 -1.077 1.00 91.81 87 ASP A O 1
ATOM 674 N N . ASP A 1 88 ? 3.202 -11.341 -2.642 1.00 91.75 88 ASP A N 1
ATOM 675 C CA . ASP A 1 88 ? 3.243 -10.173 -1.760 1.00 91.75 88 ASP A CA 1
ATOM 676 C C . ASP A 1 88 ? 1.839 -9.833 -1.225 1.00 91.75 88 ASP A C 1
ATOM 678 O O . ASP A 1 88 ? 1.719 -9.332 -0.110 1.00 91.75 88 ASP A O 1
ATOM 682 N N . LEU A 1 89 ? 0.767 -10.139 -1.974 1.00 90.94 89 LEU A N 1
ATOM 683 C CA . LEU A 1 89 ? -0.613 -9.969 -1.498 1.00 90.94 89 LEU A CA 1
ATOM 684 C C . LEU A 1 89 ? -0.890 -10.849 -0.285 1.00 90.94 89 LEU A C 1
ATOM 686 O O . LEU A 1 89 ? -1.441 -10.375 0.704 1.00 90.94 89 LEU A O 1
ATOM 690 N N . LYS A 1 90 ? -0.478 -12.116 -0.358 1.00 92.00 90 LYS A N 1
ATOM 691 C CA . LYS A 1 90 ? -0.661 -13.074 0.729 1.00 92.00 90 LYS A CA 1
ATOM 692 C C . LYS A 1 90 ? 0.198 -12.709 1.935 1.00 92.00 90 LYS A C 1
ATOM 694 O O . LYS A 1 90 ? -0.293 -12.735 3.054 1.00 92.00 90 LYS A O 1
ATOM 699 N N . LEU A 1 91 ? 1.450 -12.325 1.700 1.00 92.25 91 LEU A N 1
ATOM 700 C CA . LEU A 1 91 ? 2.357 -11.882 2.755 1.00 92.25 91 LEU A CA 1
ATOM 701 C C . LEU A 1 91 ? 1.797 -10.664 3.504 1.00 92.25 91 LEU A C 1
ATOM 703 O O . LEU A 1 91 ? 1.764 -10.653 4.730 1.00 92.25 91 LEU A O 1
ATOM 707 N N . VAL A 1 92 ? 1.327 -9.644 2.782 1.00 91.25 92 VAL A N 1
ATOM 708 C CA . VAL A 1 92 ? 0.749 -8.442 3.402 1.00 91.25 92 VAL A CA 1
ATOM 709 C C . VAL A 1 92 ? -0.547 -8.762 4.142 1.00 91.25 92 VAL A C 1
ATOM 711 O O . VAL A 1 92 ? -0.753 -8.245 5.241 1.00 91.25 92 VAL A O 1
ATOM 714 N N . ASP A 1 93 ? -1.398 -9.621 3.585 1.00 92.44 93 ASP A N 1
ATOM 715 C CA . ASP A 1 93 ? -2.628 -10.075 4.236 1.00 92.44 93 ASP A CA 1
ATOM 716 C C . ASP A 1 93 ? -2.335 -10.796 5.563 1.00 92.44 93 ASP A C 1
ATOM 718 O O . ASP A 1 93 ? -2.902 -10.437 6.595 1.00 92.44 93 ASP A O 1
ATOM 722 N N . GLU A 1 94 ? -1.368 -11.721 5.571 1.00 92.94 94 GLU A N 1
ATOM 723 C CA . GLU A 1 94 ? -0.938 -12.457 6.768 1.00 92.94 94 GLU A CA 1
ATOM 724 C C . GLU A 1 94 ? -0.318 -11.536 7.830 1.00 92.94 94 GLU A C 1
ATOM 726 O O . GLU A 1 94 ? -0.678 -11.615 9.004 1.00 92.94 94 GLU A O 1
ATOM 731 N N . LEU A 1 95 ? 0.584 -10.632 7.435 1.00 92.31 95 LEU A N 1
ATOM 732 C CA . LEU A 1 95 ? 1.250 -9.715 8.368 1.00 92.31 95 LEU A CA 1
ATOM 733 C C . LEU A 1 95 ? 0.296 -8.665 8.946 1.00 92.31 95 LEU A C 1
ATOM 735 O O . LEU A 1 95 ? 0.501 -8.190 10.064 1.00 92.31 95 LEU A O 1
ATOM 739 N N . SER A 1 96 ? -0.730 -8.279 8.185 1.00 90.69 96 SER A N 1
ATOM 740 C CA . SER A 1 96 ? -1.651 -7.210 8.568 1.00 90.69 96 SER A CA 1
ATOM 741 C C . SER A 1 96 ? -3.032 -7.669 9.011 1.00 90.69 96 SER A C 1
ATOM 743 O O . SER A 1 96 ? -3.871 -6.823 9.321 1.00 90.69 96 SER A O 1
ATOM 745 N N . HIS A 1 97 ? -3.283 -8.979 9.046 1.00 90.00 97 HIS A N 1
ATOM 746 C CA . HIS A 1 97 ? -4.600 -9.553 9.329 1.00 90.00 97 HIS A CA 1
ATOM 747 C C . HIS A 1 97 ? -5.701 -8.922 8.452 1.00 90.00 97 HIS A C 1
ATOM 749 O O . HIS A 1 97 ? -6.775 -8.565 8.940 1.00 90.00 97 HIS A O 1
ATOM 755 N N . GLY A 1 98 ? -5.391 -8.701 7.170 1.00 88.44 98 GLY A N 1
ATOM 756 C CA . GLY A 1 98 ? -6.286 -8.080 6.191 1.00 88.44 98 GLY A CA 1
ATOM 757 C C . GLY A 1 98 ? -6.538 -6.574 6.356 1.00 88.44 98 GLY A C 1
ATOM 758 O O . GLY A 1 98 ? -7.351 -6.015 5.620 1.00 88.44 98 GLY A O 1
ATOM 759 N N . LYS A 1 99 ? -5.870 -5.875 7.292 1.00 86.88 99 LYS A N 1
ATOM 760 C CA . LYS A 1 99 ? -6.050 -4.416 7.477 1.00 86.88 99 LYS A CA 1
ATOM 761 C C . LYS A 1 99 ? -5.283 -3.552 6.472 1.00 86.88 99 LYS A C 1
ATOM 763 O O . LYS A 1 99 ? -5.647 -2.388 6.277 1.00 86.88 99 LYS A O 1
ATOM 768 N N . VAL A 1 100 ? -4.219 -4.073 5.862 1.00 87.38 100 VAL A N 1
ATOM 769 C CA . VAL A 1 100 ? -3.380 -3.321 4.920 1.00 87.38 100 VAL A CA 1
ATOM 770 C C . VAL A 1 100 ? -3.633 -3.811 3.494 1.00 87.38 100 VAL A C 1
ATOM 772 O O . VAL A 1 100 ? -3.345 -4.953 3.156 1.00 87.38 100 VAL A O 1
ATOM 775 N N . ASP A 1 101 ? -4.124 -2.923 2.633 1.00 88.19 101 ASP A N 1
ATOM 776 C CA . ASP A 1 101 ? -4.183 -3.140 1.189 1.00 88.19 101 ASP A CA 1
ATOM 777 C C . ASP A 1 101 ? -2.793 -2.968 0.567 1.00 88.19 101 ASP A C 1
ATOM 779 O O . ASP A 1 101 ? -2.005 -2.114 0.985 1.00 88.19 101 ASP A O 1
ATOM 783 N N . LEU A 1 102 ? -2.526 -3.696 -0.516 1.00 88.62 102 LEU A N 1
ATOM 784 C CA . LEU A 1 102 ? -1.277 -3.597 -1.263 1.00 88.62 102 LEU A CA 1
ATOM 785 C C . LEU A 1 102 ? -1.464 -2.959 -2.645 1.00 88.62 102 LEU A C 1
ATOM 787 O O . LEU A 1 102 ? -2.396 -3.273 -3.381 1.00 88.62 102 LEU A O 1
ATOM 791 N N . THR A 1 103 ? -0.532 -2.084 -3.026 1.00 89.00 103 THR A N 1
ATOM 792 C CA . THR A 1 103 ? -0.488 -1.447 -4.349 1.00 89.00 103 THR A CA 1
ATOM 793 C C . THR A 1 103 ? 0.556 -2.096 -5.253 1.00 89.00 103 THR A C 1
ATOM 795 O O . THR A 1 103 ? 1.731 -2.197 -4.890 1.00 89.00 103 THR A O 1
ATOM 798 N N . PHE A 1 104 ? 0.145 -2.408 -6.482 1.00 87.56 104 PHE A N 1
ATOM 799 C CA . PHE A 1 104 ? 1.034 -2.744 -7.592 1.00 87.56 104 PHE A CA 1
ATOM 800 C C . PHE A 1 104 ? 1.115 -1.591 -8.597 1.00 87.56 104 PHE A C 1
ATOM 802 O O . PHE A 1 104 ? 0.184 -0.800 -8.741 1.00 87.56 104 PHE A O 1
ATOM 809 N N . GLY A 1 105 ? 2.249 -1.489 -9.287 1.00 86.69 105 GLY A N 1
ATOM 810 C CA . GLY A 1 105 ? 2.524 -0.420 -10.245 1.00 86.69 105 GLY A CA 1
ATOM 811 C C . GLY A 1 105 ? 3.337 -0.941 -11.420 1.00 86.69 105 GLY A C 1
ATOM 812 O O . GLY A 1 105 ? 2.884 -1.825 -12.137 1.00 86.69 105 GLY A O 1
ATOM 813 N N . SER A 1 106 ? 4.559 -0.435 -11.591 1.00 86.31 106 SER A N 1
ATOM 814 C CA . SER A 1 106 ? 5.455 -0.784 -12.708 1.00 86.31 106 SER A CA 1
ATOM 815 C C . SER A 1 106 ? 5.808 -2.273 -12.830 1.00 86.31 106 SER A C 1
ATOM 817 O O . SER A 1 106 ? 6.337 -2.688 -13.854 1.00 86.31 106 SER A O 1
ATOM 819 N N . SER A 1 107 ? 5.535 -3.082 -11.806 1.00 89.44 107 SER A N 1
ATOM 820 C CA . SER A 1 107 ? 5.698 -4.538 -11.838 1.00 89.44 107 SER A CA 1
ATOM 821 C C . SER A 1 107 ? 4.623 -5.266 -12.654 1.00 89.44 107 SER A C 1
ATOM 823 O O . SER 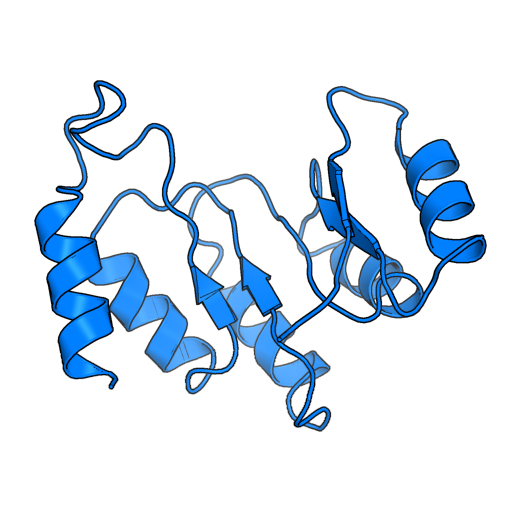A 1 107 ? 4.878 -6.394 -13.082 1.00 89.44 107 SER A O 1
ATOM 825 N N . LEU A 1 108 ? 3.463 -4.638 -12.883 1.00 90.19 108 LEU A N 1
ATOM 826 C CA . LEU A 1 108 ? 2.344 -5.235 -13.612 1.00 90.19 108 LEU A CA 1
ATOM 827 C C . LEU A 1 108 ? 2.596 -5.299 -15.119 1.00 90.19 108 LEU A C 1
ATOM 829 O O . LEU A 1 108 ? 3.060 -4.333 -15.728 1.00 90.19 108 LEU A O 1
ATOM 833 N N . ASP A 1 109 ? 2.170 -6.404 -15.723 1.00 92.00 109 ASP A N 1
ATOM 834 C CA . ASP A 1 109 ? 2.135 -6.624 -17.172 1.00 92.00 109 ASP A CA 1
ATOM 835 C C . ASP A 1 109 ? 1.429 -5.505 -17.954 1.00 92.00 109 ASP A C 1
ATOM 837 O O . ASP A 1 109 ? 1.958 -5.020 -18.956 1.00 92.00 109 ASP A O 1
ATOM 841 N N . ILE A 1 110 ? 0.294 -5.009 -17.459 1.00 91.94 110 ILE A N 1
ATOM 842 C CA . ILE A 1 110 ? -0.466 -3.918 -18.094 1.00 91.94 110 ILE A CA 1
ATOM 843 C C . ILE A 1 110 ? 0.285 -2.577 -18.153 1.00 91.94 110 ILE A C 1
ATOM 845 O O . ILE A 1 110 ? -0.070 -1.714 -18.954 1.00 91.94 110 ILE A O 1
ATOM 849 N N . PHE A 1 111 ? 1.327 -2.394 -17.335 1.00 88.06 111 PHE A N 1
ATOM 850 C CA . PHE A 1 111 ? 2.178 -1.198 -17.328 1.00 88.06 111 PHE A CA 1
ATOM 851 C C . PHE A 1 111 ? 3.558 -1.447 -17.960 1.00 88.06 111 PHE A C 1
ATOM 853 O O . PHE A 1 111 ? 4.475 -0.647 -17.778 1.00 88.06 111 PHE A O 1
ATOM 860 N N . GLY A 1 112 ? 3.713 -2.542 -18.714 1.00 87.94 112 GLY A N 1
ATOM 861 C CA . GLY A 1 112 ? 4.972 -2.923 -19.359 1.00 87.94 112 GLY A CA 1
ATOM 862 C C . GLY A 1 112 ? 5.961 -3.641 -18.436 1.00 87.94 112 GLY A C 1
ATOM 863 O O . GLY A 1 112 ? 7.097 -3.889 -18.839 1.00 87.94 112 GLY A O 1
ATOM 864 N N . GLY A 1 113 ? 5.545 -3.978 -17.212 1.00 89.94 113 GLY A N 1
ATOM 865 C CA . GLY A 1 113 ? 6.269 -4.889 -16.333 1.00 89.94 113 GLY A CA 1
ATOM 866 C C . GLY A 1 113 ? 6.160 -6.340 -16.804 1.00 89.94 113 GLY A C 1
ATOM 867 O O . GLY A 1 113 ? 5.432 -6.674 -17.734 1.00 89.94 113 GLY A O 1
ATOM 868 N N . ASN A 1 114 ? 6.908 -7.233 -16.167 1.00 92.00 114 ASN A N 1
ATOM 869 C CA . ASN A 1 114 ? 6.891 -8.666 -16.477 1.00 92.00 114 ASN A CA 1
ATOM 870 C C . ASN A 1 114 ? 6.943 -9.550 -15.224 1.00 92.00 114 ASN A C 1
ATOM 872 O O . ASN A 1 114 ? 7.209 -10.745 -15.329 1.00 92.00 114 ASN A O 1
ATOM 876 N N . LEU A 1 115 ? 6.733 -8.956 -14.047 1.00 90.94 115 LEU A N 1
ATOM 877 C CA . LEU A 1 115 ? 6.887 -9.638 -12.764 1.00 90.94 115 LEU A CA 1
ATOM 878 C C . LEU A 1 115 ? 5.544 -10.120 -12.213 1.00 90.94 115 LEU A C 1
ATOM 880 O O . LEU A 1 115 ? 5.466 -11.210 -11.657 1.00 90.94 115 LEU A O 1
ATOM 884 N N . VAL A 1 116 ? 4.484 -9.329 -12.394 1.00 93.12 116 VAL A N 1
ATOM 885 C CA . VAL A 1 116 ? 3.151 -9.611 -11.850 1.00 93.12 116 VAL A CA 1
ATOM 886 C C . VAL A 1 116 ? 2.116 -9.486 -12.957 1.00 93.12 116 VAL A C 1
ATOM 888 O O . VAL A 1 116 ? 2.154 -8.536 -13.738 1.00 93.12 116 VAL A O 1
ATOM 891 N N . LYS A 1 117 ? 1.172 -10.426 -13.025 1.00 94.19 117 LYS A N 1
ATOM 892 C CA . LYS A 1 117 ? 0.032 -10.319 -13.936 1.00 94.19 117 LYS A CA 1
ATOM 893 C C . LYS A 1 117 ? -1.120 -9.607 -13.251 1.00 94.19 117 LYS A C 1
ATOM 895 O O . LYS A 1 117 ? -1.530 -10.014 -12.166 1.00 94.19 117 LYS A O 1
ATOM 900 N N . PHE A 1 118 ? -1.685 -8.600 -13.905 1.00 92.25 118 PHE A N 1
ATOM 901 C CA . PHE A 1 118 ? -2.865 -7.891 -13.410 1.00 92.25 118 PHE A CA 1
ATOM 902 C C . PHE A 1 118 ? -4.036 -8.838 -13.120 1.00 92.25 118 PHE A C 1
ATOM 904 O O . PHE A 1 118 ? -4.683 -8.731 -12.082 1.00 92.25 118 PHE A O 1
ATOM 911 N N . GLU A 1 119 ? -4.241 -9.822 -13.994 1.00 94.31 119 GLU A N 1
ATOM 912 C CA . GLU A 1 119 ? -5.263 -10.861 -13.844 1.00 94.31 119 GLU A CA 1
ATOM 913 C C . GLU A 1 119 ? -5.117 -11.652 -12.531 1.00 94.31 119 GLU A C 1
ATOM 915 O O . GLU A 1 119 ? -6.111 -11.952 -11.872 1.00 94.31 119 GLU A O 1
ATOM 920 N N . ASP A 1 120 ? -3.887 -11.963 -12.110 1.00 93.94 120 ASP A N 1
ATOM 921 C CA . ASP A 1 120 ? -3.655 -12.713 -10.873 1.00 93.94 120 ASP A CA 1
ATOM 922 C C . ASP A 1 120 ? -3.998 -11.861 -9.636 1.00 93.94 120 ASP A C 1
ATOM 924 O O . ASP A 1 120 ? -4.575 -12.374 -8.674 1.00 93.94 120 ASP A O 1
ATOM 928 N N . CYS A 1 121 ? -3.745 -10.546 -9.686 1.00 91.19 121 CYS A N 1
ATOM 929 C CA . CYS A 1 121 ? -4.195 -9.605 -8.657 1.00 91.19 121 CYS A CA 1
ATOM 930 C C . CYS A 1 121 ? -5.730 -9.502 -8.597 1.00 91.19 121 CYS A C 1
ATOM 932 O O . CYS A 1 121 ? -6.303 -9.478 -7.508 1.00 91.19 121 CYS A O 1
ATOM 934 N N . CYS A 1 122 ? -6.415 -9.470 -9.746 1.00 91.38 122 CYS A N 1
ATOM 935 C CA . CYS A 1 122 ? -7.880 -9.468 -9.796 1.00 91.38 122 CYS A CA 1
ATOM 936 C C . CYS A 1 122 ? -8.468 -10.738 -9.169 1.00 91.38 122 CYS A C 1
ATOM 938 O O . CYS A 1 122 ? -9.336 -10.648 -8.303 1.00 91.38 122 CYS A O 1
ATOM 940 N N . ARG A 1 123 ? -7.934 -11.910 -9.528 1.00 93.31 123 ARG A N 1
ATOM 941 C CA . ARG A 1 123 ? -8.361 -13.204 -8.970 1.00 93.31 123 ARG A CA 1
ATOM 942 C C . ARG A 1 123 ? -8.132 -13.318 -7.471 1.00 93.31 123 ARG A C 1
ATOM 944 O O . ARG A 1 123 ? -8.890 -14.006 -6.794 1.00 93.31 123 ARG A O 1
ATOM 951 N N . TRP A 1 124 ? -7.073 -12.701 -6.947 1.00 92.44 124 TRP A N 1
ATOM 952 C CA . TRP A 1 124 ? -6.877 -12.603 -5.503 1.00 92.44 124 TRP A CA 1
ATOM 953 C C . TRP A 1 124 ? -8.034 -11.839 -4.856 1.00 92.44 124 TRP A C 1
ATOM 955 O O . TRP A 1 124 ? -8.669 -12.368 -3.951 1.00 92.44 124 TRP A O 1
ATOM 965 N N . ASN A 1 125 ? -8.360 -10.648 -5.364 1.00 88.75 125 ASN A N 1
ATOM 966 C CA . ASN A 1 125 ? -9.438 -9.823 -4.813 1.00 88.75 125 ASN A CA 1
ATOM 967 C C . ASN A 1 125 ? -10.806 -10.515 -4.877 1.00 88.75 125 ASN A C 1
ATOM 969 O O . ASN A 1 125 ? -11.576 -10.421 -3.929 1.00 88.75 125 ASN A O 1
ATOM 973 N N . GLU A 1 126 ? -11.100 -11.241 -5.957 1.00 90.00 126 GLU A N 1
ATOM 974 C CA . GLU A 1 126 ? -12.348 -12.005 -6.093 1.00 90.00 126 GLU A CA 1
ATOM 975 C C . GLU A 1 126 ? -12.496 -13.117 -5.044 1.00 90.00 126 GLU A C 1
ATOM 977 O O . GLU A 1 126 ? -13.615 -13.451 -4.672 1.00 90.00 126 GLU A O 1
ATOM 982 N N . LYS A 1 127 ? -11.390 -13.689 -4.548 1.00 87.88 127 LYS A N 1
ATOM 983 C CA . LYS A 1 127 ? -11.415 -14.723 -3.497 1.00 87.88 127 LYS A CA 1
ATOM 984 C C . LYS A 1 127 ? -11.617 -14.166 -2.090 1.00 87.88 127 LYS A C 1
ATOM 986 O O . LYS A 1 127 ? -11.955 -14.934 -1.197 1.00 87.88 127 LYS A O 1
ATOM 991 N N . GLN A 1 128 ? -11.344 -12.878 -1.894 1.00 78.12 128 GLN A N 1
ATOM 992 C CA . GLN A 1 128 ? -11.475 -12.189 -0.607 1.00 78.12 128 GLN A CA 1
ATOM 993 C C . GLN A 1 128 ? -12.875 -11.570 -0.416 1.00 78.12 128 GLN A C 1
ATOM 995 O O . GLN A 1 128 ? -13.155 -11.020 0.649 1.00 78.12 128 GLN A O 1
ATOM 1000 N N . GLY A 1 129 ? -13.723 -11.618 -1.455 1.00 52.97 129 GLY A N 1
ATOM 1001 C CA . GLY A 1 129 ? -15.086 -11.076 -1.480 1.00 52.97 129 GLY A CA 1
ATOM 1002 C C . GLY A 1 129 ? -16.161 -12.044 -1.006 1.00 52.97 129 GLY A C 1
ATOM 1003 O O . GLY A 1 129 ? -16.015 -13.265 -1.231 1.00 52.97 129 GLY A O 1
#

Solvent-accessible surface area (backbone atoms only — not comparable to full-atom values): 7250 Å² total; per-residue (Å²): 133,90,79,65,49,82,48,69,42,82,68,86,90,38,65,64,62,51,49,54,52,22,69,78,37,34,85,36,30,25,45,28,53,87,33,46,84,88,51,41,69,65,49,55,78,46,24,61,49,30,53,24,29,67,68,41,82,51,66,69,48,47,36,46,53,28,70,77,39,66,91,42,86,90,49,53,32,47,40,40,24,53,41,55,49,69,62,50,54,57,52,41,27,68,52,21,76,66,47,41,45,80,40,77,53,68,28,23,41,91,63,76,23,86,57,24,55,58,68,61,55,52,56,52,56,63,69,75,103

Nearest PDB structures (foldseek):
  2agk-assembly1_A  TM=6.152E-01  e=1.368E-17  Saccharomyces cerevisiae
  9fcg-assembly1_A  TM=5.348E-01  e=2.891E-07  Medicago truncatula
  2qxy-assembly1_A  TM=4.977E-01  e=2.276E-01  Thermotoga maritima
  1xhf-assembly1_A  TM=4.646E-01  e=3.112E-01  Escherichia coli
  1zy2-assembly1_B  TM=4.440E-01  e=3.527E-01  Aquifex aeolicus

Sequence (129 aa):
MSKGCHVIKLGPNNDDAAREALQESPQFLQVGGGINDTNCLEWLKWASKTLKVLCGIDELLVSKLFEWTKDYDDLKIVYAGGAKSVDDLKLVDELSHGKVDLTFGSSLDI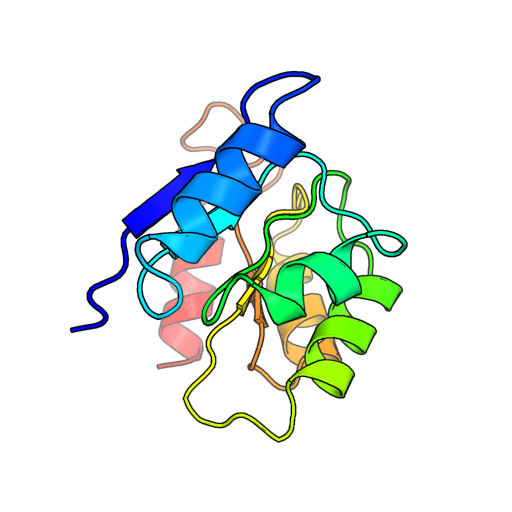FGGNLVKFEDCCRWNEKQG